Protein AF-P20044-F1 (afdb_monomer)

InterPro domains:
  IPR010985 Ribbon-helix-helix [SSF47598] (5-45)
  IPR013321 Arc-type ribbon-helix-helix [G3DSA:1.10.1220.10] (6-46)

Organism: Lactiplantibacillus plantarum (NCBI:txid1590)

pLDDT: mean 93.68, std 8.27, range [53.0, 98.5]

Radius of gyration: 12.81 Å; Cα contacts (8 Å, |Δi|>4): 13; chains: 1; bounding box: 26×27×32 Å

Mean predicted aligned error: 4.2 Å

Foldseek 3Di:
DPDDDDDDDDDDDDPVVVVVLVVVCVVVVHDSVRVVVVLVVVCVVVVHPDDD

Structure (mmCIF, N/CA/C/O backbone):
data_AF-P20044-F1
#
_entry.id   AF-P20044-F1
#
loop_
_atom_site.group_PDB
_atom_site.id
_atom_site.type_symbol
_atom_site.label_atom_id
_atom_site.labe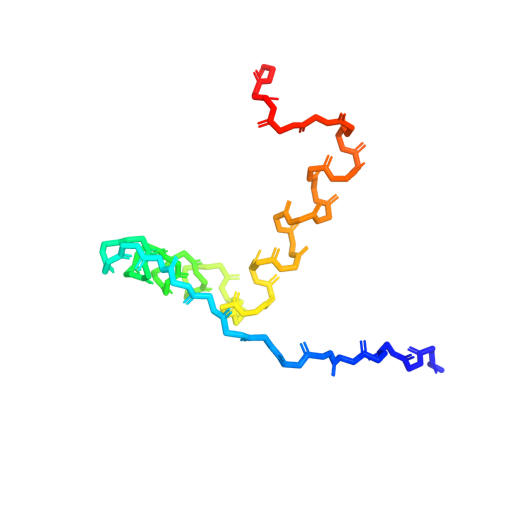l_alt_id
_atom_site.label_comp_id
_atom_site.label_asym_id
_atom_site.label_entity_id
_atom_site.label_seq_id
_atom_site.pdbx_PDB_ins_code
_atom_site.Cartn_x
_atom_site.Cartn_y
_atom_site.Cartn_z
_atom_site.occupancy
_atom_site.B_iso_or_equiv
_atom_site.auth_seq_id
_atom_site.auth_comp_id
_atom_site.auth_asym_id
_atom_site.auth_atom_id
_atom_site.pdbx_PDB_model_num
ATOM 1 N N . MET A 1 1 ? 4.497 -11.996 21.288 1.00 53.00 1 MET A N 1
ATOM 2 C CA . MET A 1 1 ? 4.395 -11.056 20.152 1.00 53.00 1 MET A CA 1
ATOM 3 C C . 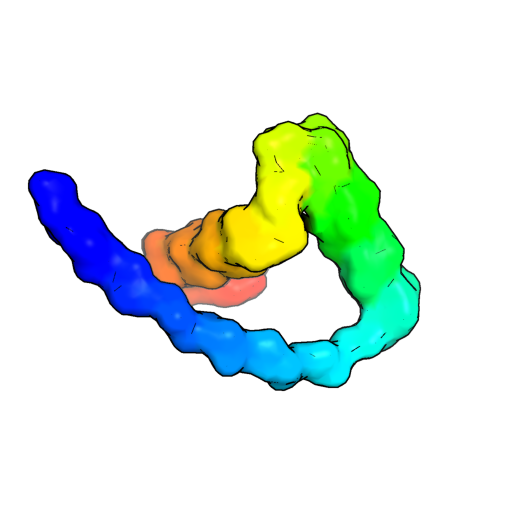MET A 1 1 ? 3.984 -11.884 18.953 1.00 53.00 1 MET A C 1
ATOM 5 O O . MET A 1 1 ? 4.637 -12.889 18.716 1.00 53.00 1 MET A O 1
ATOM 9 N N . VAL A 1 2 ? 2.879 -11.557 18.280 1.00 75.50 2 VAL A N 1
ATOM 10 C CA . VAL A 1 2 ? 2.527 -12.247 17.030 1.00 75.50 2 VAL A CA 1
ATOM 11 C C . VAL A 1 2 ? 3.480 -11.720 15.967 1.00 75.50 2 VAL A C 1
ATOM 13 O O . VAL A 1 2 ? 3.498 -10.519 15.698 1.00 75.50 2 VAL A O 1
ATOM 16 N N . GLU A 1 3 ? 4.335 -12.589 15.442 1.00 80.00 3 GLU A N 1
ATOM 17 C CA . GLU A 1 3 ? 5.255 -12.224 14.374 1.00 80.00 3 GLU A CA 1
ATOM 18 C C . GLU A 1 3 ? 4.445 -12.007 13.094 1.00 80.00 3 GLU A C 1
ATOM 20 O O . GLU A 1 3 ? 3.774 -12.913 12.604 1.00 80.00 3 GLU A O 1
ATOM 25 N N . VAL A 1 4 ? 4.447 -10.775 12.586 1.00 85.31 4 VAL A N 1
ATOM 2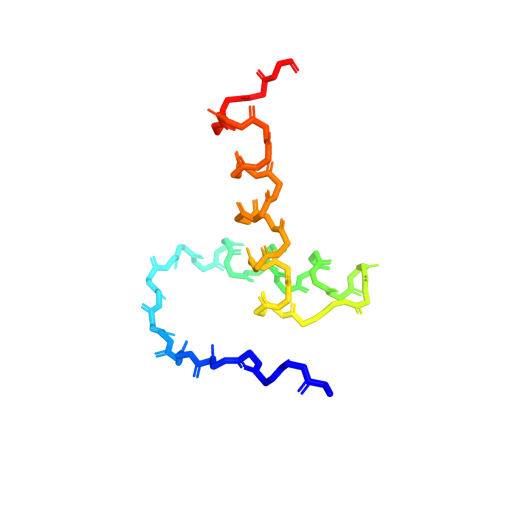6 C CA . VAL A 1 4 ? 3.784 -10.454 11.320 1.00 85.31 4 VAL A CA 1
ATOM 27 C C . VAL A 1 4 ? 4.774 -10.732 10.201 1.00 85.31 4 VAL A C 1
ATOM 29 O O . VAL A 1 4 ? 5.775 -10.023 10.062 1.00 85.31 4 VAL A O 1
ATOM 32 N N . GLU A 1 5 ? 4.492 -11.759 9.404 1.00 93.12 5 GLU A N 1
ATOM 33 C CA . GLU A 1 5 ? 5.288 -12.089 8.228 1.00 93.12 5 GLU A CA 1
ATOM 34 C C . GLU A 1 5 ? 5.256 -10.928 7.219 1.00 93.12 5 GLU A C 1
ATOM 36 O O . GLU A 1 5 ? 4.195 -10.414 6.858 1.00 93.12 5 GLU A O 1
ATOM 41 N N . LYS A 1 6 ? 6.435 -10.487 6.762 1.00 92.06 6 LYS A N 1
ATOM 42 C CA . LYS A 1 6 ? 6.576 -9.394 5.790 1.00 92.06 6 LYS A CA 1
ATOM 43 C C . LYS A 1 6 ? 7.104 -9.933 4.470 1.00 92.06 6 LYS A C 1
ATOM 45 O O . LYS A 1 6 ? 8.223 -10.434 4.405 1.00 92.06 6 LYS A O 1
ATOM 50 N N . LYS A 1 7 ? 6.351 -9.721 3.390 1.00 94.62 7 LYS A N 1
ATOM 51 C CA . LYS A 1 7 ? 6.803 -10.002 2.023 1.00 94.62 7 LYS A CA 1
ATOM 52 C C . LYS A 1 7 ? 7.270 -8.721 1.340 1.00 94.62 7 LYS A C 1
ATOM 54 O O . LYS A 1 7 ? 6.529 -7.743 1.261 1.00 94.62 7 LYS A O 1
ATOM 59 N N . LYS A 1 8 ? 8.497 -8.722 0.815 1.00 95.19 8 LYS A N 1
ATOM 60 C CA . LYS A 1 8 ? 9.001 -7.617 -0.011 1.00 95.19 8 LYS A CA 1
ATOM 61 C C . LYS A 1 8 ? 8.356 -7.696 -1.398 1.00 95.19 8 LYS A C 1
ATOM 63 O O . LYS A 1 8 ? 8.362 -8.758 -2.016 1.00 95.19 8 LYS A O 1
ATOM 68 N N . ILE A 1 9 ? 7.812 -6.580 -1.873 1.00 94.00 9 ILE A N 1
ATOM 69 C CA . ILE A 1 9 ? 7.191 -6.457 -3.198 1.00 94.00 9 ILE A CA 1
ATOM 70 C C . ILE A 1 9 ? 7.858 -5.327 -3.988 1.00 94.00 9 ILE A C 1
ATOM 72 O O . ILE A 1 9 ? 8.415 -4.402 -3.394 1.00 94.00 9 ILE A O 1
ATOM 76 N N . THR A 1 10 ? 7.773 -5.392 -5.316 1.00 95.19 10 THR A N 1
ATOM 77 C CA . THR A 1 10 ? 8.165 -4.302 -6.219 1.00 95.19 10 THR A CA 1
ATOM 78 C C . THR A 1 10 ? 6.903 -3.687 -6.8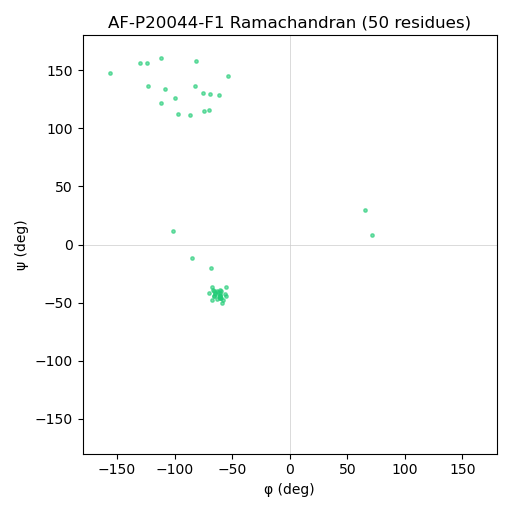10 1.00 95.19 10 THR A C 1
ATOM 80 O O . THR A 1 10 ? 6.018 -4.415 -7.254 1.00 95.19 10 THR A O 1
ATOM 83 N N . LEU A 1 11 ? 6.822 -2.356 -6.817 1.00 91.38 11 LEU A N 1
ATOM 84 C CA . LEU A 1 11 ? 5.716 -1.596 -7.398 1.00 91.38 11 LEU A CA 1
ATOM 85 C C . LEU A 1 11 ? 6.262 -0.633 -8.454 1.00 91.38 11 LEU A C 1
ATOM 87 O O . LEU A 1 11 ? 7.261 0.045 -8.214 1.00 91.38 11 LEU A O 1
ATOM 91 N N . SER A 1 12 ? 5.581 -0.544 -9.595 1.00 96.62 12 SER A N 1
ATOM 92 C CA . SER A 1 12 ? 5.823 0.488 -10.604 1.00 96.62 12 SER A CA 1
ATOM 93 C C . SER A 1 12 ? 4.817 1.616 -10.397 1.00 96.62 12 SER A C 1
ATOM 95 O O . SER A 1 12 ? 3.620 1.422 -10.589 1.00 96.62 12 SER A O 1
ATOM 97 N N . ILE A 1 13 ? 5.300 2.786 -9.987 1.00 95.75 13 ILE A N 1
ATOM 98 C CA . ILE A 1 13 ? 4.490 3.991 -9.768 1.00 95.75 13 ILE A CA 1
ATOM 99 C C . ILE A 1 13 ? 5.128 5.183 -10.488 1.00 95.75 13 ILE A C 1
ATOM 101 O O . ILE A 1 13 ? 6.341 5.163 -10.719 1.00 95.75 13 ILE A O 1
ATOM 105 N N . PRO A 1 14 ? 4.355 6.229 -10.835 1.00 98.38 14 PRO A N 1
ATOM 106 C CA . PRO A 1 14 ? 4.926 7.459 -11.367 1.00 98.38 14 PRO A CA 1
ATOM 107 C C . PRO A 1 14 ? 6.003 8.025 -10.435 1.00 98.38 14 PRO A C 1
ATOM 109 O O . PRO A 1 14 ? 5.877 7.956 -9.210 1.00 98.38 14 PRO A O 1
ATOM 112 N N . VAL A 1 15 ? 7.045 8.629 -11.012 1.00 97.62 15 VAL A N 1
ATOM 113 C CA . VAL A 1 15 ? 8.156 9.224 -10.246 1.00 97.62 15 VAL A CA 1
ATOM 114 C C . VAL A 1 15 ? 7.639 10.256 -9.242 1.00 97.62 15 VAL A C 1
ATOM 116 O O . VAL A 1 15 ? 8.029 10.236 -8.077 1.00 97.62 15 VAL A O 1
ATOM 119 N N . GLU A 1 16 ? 6.690 11.094 -9.664 1.00 98.25 16 GLU A N 1
ATOM 120 C CA . GLU A 1 16 ? 6.039 12.080 -8.798 1.00 98.25 16 GLU A CA 1
ATOM 121 C C . GLU A 1 16 ? 5.304 11.418 -7.621 1.0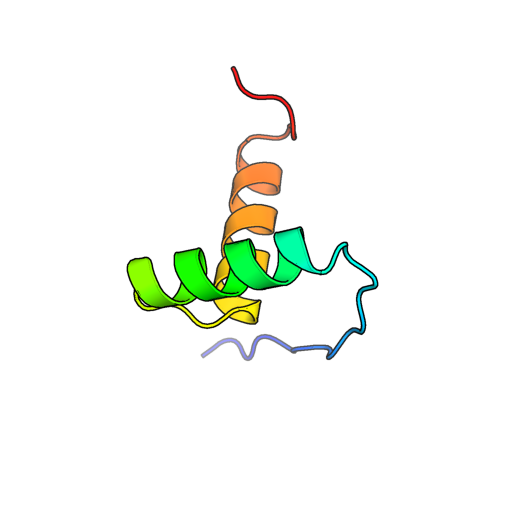0 98.25 16 GLU A C 1
ATOM 123 O O . GLU A 1 16 ? 5.361 11.899 -6.491 1.00 98.25 16 GLU A O 1
ATOM 128 N N . THR A 1 17 ? 4.648 10.278 -7.852 1.00 97.81 17 THR A N 1
ATOM 129 C CA . THR A 1 17 ? 3.974 9.520 -6.792 1.00 97.81 17 THR A CA 1
ATOM 130 C C . THR A 1 17 ? 4.975 8.960 -5.785 1.00 97.81 17 THR A C 1
ATOM 132 O O . THR A 1 17 ? 4.708 9.013 -4.586 1.00 97.81 17 THR A O 1
ATOM 135 N N . ASN A 1 18 ? 6.138 8.471 -6.234 1.00 97.12 18 ASN A N 1
ATOM 136 C CA . ASN A 1 18 ? 7.204 8.056 -5.318 1.00 97.12 18 ASN A CA 1
ATOM 137 C C . ASN A 1 18 ? 7.737 9.239 -4.491 1.00 97.12 18 ASN A C 1
ATOM 139 O O . ASN A 1 18 ? 7.950 9.080 -3.292 1.00 97.12 18 ASN A O 1
ATOM 143 N N . GLY A 1 19 ? 7.894 10.419 -5.102 1.00 98.06 19 GLY A N 1
ATOM 144 C CA . GLY A 1 19 ? 8.277 11.643 -4.388 1.00 98.06 19 GLY A CA 1
ATOM 145 C C . GLY A 1 19 ? 7.275 12.004 -3.288 1.00 98.06 19 GLY A C 1
ATOM 146 O O . GLY A 1 19 ? 7.650 12.131 -2.126 1.00 98.06 19 GLY A O 1
ATOM 147 N N . LYS A 1 20 ? 5.977 12.031 -3.618 1.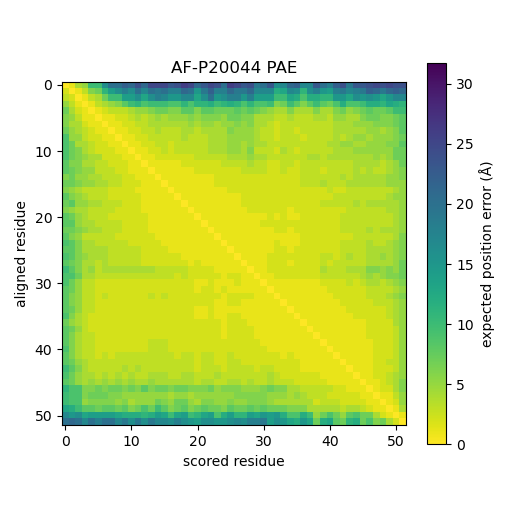00 98.31 20 LYS A N 1
ATOM 148 C CA . LYS A 1 20 ? 4.903 12.274 -2.638 1.00 98.31 20 LYS A CA 1
ATOM 149 C C . LYS A 1 20 ? 4.885 11.234 -1.517 1.00 98.31 20 LYS A C 1
ATOM 151 O O . LYS A 1 20 ? 4.661 11.588 -0.363 1.00 98.31 20 LYS A O 1
ATOM 156 N N . LEU A 1 21 ? 5.114 9.956 -1.834 1.00 97.69 21 LEU A N 1
ATOM 157 C CA . LEU A 1 21 ? 5.189 8.891 -0.830 1.00 97.69 21 LEU A CA 1
ATOM 158 C C . LEU A 1 21 ? 6.326 9.146 0.168 1.00 97.69 21 LEU A C 1
ATOM 160 O O . LEU A 1 21 ? 6.142 8.940 1.365 1.00 97.69 21 LEU A O 1
ATOM 164 N N . GLU A 1 22 ? 7.484 9.588 -0.316 1.00 97.81 22 GLU A N 1
ATOM 165 C CA . GLU A 1 22 ? 8.651 9.898 0.510 1.00 97.81 22 GLU A CA 1
ATOM 166 C C . GLU A 1 22 ? 8.418 11.118 1.406 1.00 97.81 22 GLU A C 1
ATOM 168 O O . GLU A 1 22 ? 8.610 11.025 2.619 1.00 97.81 22 GLU A O 1
ATOM 173 N N . GLU A 1 23 ? 7.904 12.212 0.842 1.00 98.50 23 GLU A N 1
ATOM 174 C CA . GLU A 1 23 ? 7.573 13.431 1.588 1.00 98.50 23 GLU A CA 1
ATOM 175 C C . GLU A 1 23 ? 6.521 13.179 2.674 1.00 98.50 23 GLU A C 1
ATOM 177 O O . GLU A 1 23 ? 6.687 13.607 3.817 1.00 98.50 23 GLU A O 1
ATOM 182 N N . LEU A 1 24 ? 5.444 12.456 2.346 1.00 98.50 24 LEU A N 1
ATOM 183 C CA . LEU A 1 24 ? 4.395 12.121 3.310 1.00 98.50 24 LEU A CA 1
ATOM 184 C C . LEU A 1 24 ? 4.925 11.194 4.405 1.00 98.50 24 LEU A C 1
ATOM 186 O O . LEU A 1 24 ? 4.652 11.428 5.581 1.00 98.50 24 LEU A O 1
ATOM 190 N N . ALA A 1 25 ? 5.704 10.171 4.044 1.00 98.38 25 ALA A N 1
ATOM 191 C CA . ALA A 1 25 ? 6.305 9.273 5.023 1.00 98.38 25 ALA A CA 1
ATOM 192 C C . ALA A 1 25 ? 7.187 10.056 6.009 1.00 98.38 25 ALA A C 1
ATOM 194 O O . ALA A 1 25 ? 7.009 9.925 7.219 1.00 98.38 25 ALA A O 1
ATOM 195 N N . GLN A 1 26 ? 8.053 10.944 5.512 1.00 98.19 26 GLN A N 1
ATOM 196 C CA . GLN A 1 26 ? 8.901 11.782 6.359 1.00 98.19 26 GLN A CA 1
ATOM 197 C C . GLN A 1 26 ? 8.081 12.739 7.233 1.00 98.19 26 GLN A C 1
ATOM 199 O O . GLN A 1 26 ? 8.313 12.811 8.440 1.00 98.19 26 GLN A O 1
ATOM 204 N N . LYS A 1 27 ? 7.099 13.438 6.649 1.00 98.50 27 LYS A N 1
ATOM 205 C CA . LYS A 1 27 ? 6.242 14.402 7.356 1.00 98.50 27 LYS A CA 1
ATOM 206 C C . LYS A 1 27 ? 5.534 13.784 8.561 1.00 98.50 27 LYS A C 1
ATOM 208 O O . LYS A 1 27 ? 5.368 14.457 9.574 1.00 98.50 27 LYS A O 1
ATOM 213 N N . TYR A 1 28 ? 5.122 12.523 8.453 1.00 97.75 28 TYR A N 1
ATOM 214 C CA . TYR A 1 28 ? 4.398 11.813 9.509 1.00 97.75 28 TYR A CA 1
ATOM 215 C C . TYR A 1 28 ? 5.276 10.850 10.325 1.00 97.75 28 TYR A C 1
ATOM 217 O O . TYR A 1 28 ? 4.744 10.052 11.093 1.00 97.75 28 TYR A O 1
ATOM 225 N N . GLY A 1 29 ? 6.608 10.907 10.188 1.00 97.56 29 GLY A N 1
ATOM 226 C CA . GLY A 1 29 ? 7.527 10.068 10.968 1.00 97.56 29 GLY A CA 1
ATOM 227 C C . GLY A 1 29 ? 7.403 8.568 10.674 1.00 97.56 29 GLY A C 1
ATOM 228 O O . GLY A 1 29 ? 7.627 7.739 11.554 1.00 97.56 29 GLY A O 1
ATOM 229 N N . MET A 1 30 ? 7.021 8.207 9.448 1.00 97.25 30 MET A N 1
ATOM 230 C CA . MET A 1 30 ? 6.818 6.831 8.998 1.00 97.25 30 MET A CA 1
ATOM 231 C C . MET A 1 30 ? 7.870 6.404 7.971 1.00 97.25 30 MET A C 1
ATOM 233 O O . MET A 1 30 ? 8.496 7.210 7.287 1.00 97.25 30 MET A O 1
ATOM 237 N N . THR A 1 31 ? 8.027 5.092 7.806 1.00 96.94 31 THR A N 1
ATOM 238 C CA . THR A 1 31 ? 8.711 4.530 6.633 1.00 96.94 31 THR A CA 1
ATOM 239 C C . THR A 1 31 ? 7.753 4.472 5.442 1.00 96.94 31 THR A C 1
ATOM 241 O O . THR A 1 31 ? 6.537 4.395 5.627 1.00 96.94 31 THR A O 1
ATOM 244 N N . LYS A 1 32 ? 8.279 4.426 4.209 1.00 96.62 32 LYS A N 1
ATOM 245 C CA . LYS A 1 32 ? 7.452 4.276 2.993 1.00 96.62 32 LYS A CA 1
ATOM 246 C C . LYS A 1 32 ? 6.555 3.033 3.052 1.00 96.62 32 LYS A C 1
ATOM 248 O O . LYS A 1 32 ? 5.368 3.114 2.752 1.00 96.62 32 LYS A O 1
ATOM 253 N N . SER A 1 33 ? 7.096 1.897 3.496 1.00 96.00 33 SER A N 1
ATOM 254 C CA . SER A 1 33 ? 6.318 0.665 3.683 1.00 96.00 33 SER A CA 1
ATOM 255 C C . SER A 1 33 ? 5.292 0.785 4.812 1.00 96.00 33 SER A C 1
ATOM 257 O O . SER A 1 33 ? 4.187 0.269 4.672 1.00 96.00 33 SER A O 1
ATOM 259 N N . GLY A 1 34 ? 5.620 1.493 5.897 1.00 96.19 34 GLY A N 1
ATOM 260 C CA . GLY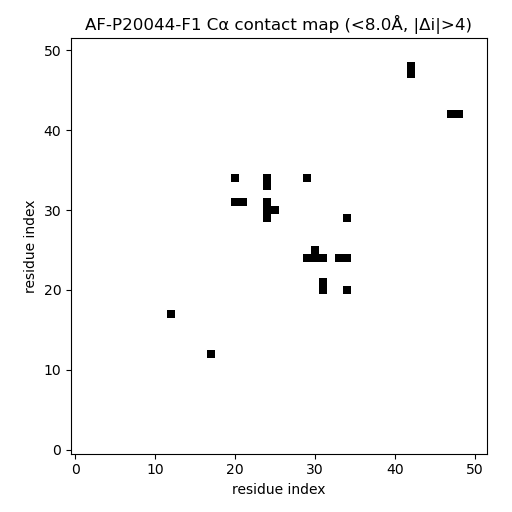 A 1 34 ? 4.681 1.796 6.978 1.00 96.19 34 GLY A CA 1
ATOM 261 C C . GLY A 1 34 ? 3.489 2.626 6.501 1.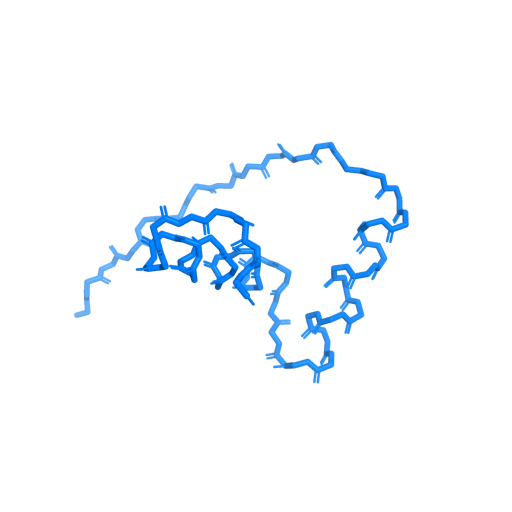00 96.19 34 GLY A C 1
ATOM 262 O O . GLY A 1 34 ? 2.352 2.278 6.807 1.00 96.19 34 GLY A O 1
ATOM 263 N N . LEU A 1 35 ? 3.736 3.656 5.687 1.00 97.38 35 LEU A N 1
ATOM 264 C CA . LEU A 1 35 ? 2.681 4.488 5.111 1.00 97.38 35 LEU A CA 1
ATOM 265 C C . LEU A 1 35 ? 1.796 3.695 4.137 1.00 97.38 35 LEU A C 1
ATOM 267 O O . LEU A 1 35 ? 0.575 3.778 4.223 1.00 97.38 35 LEU A O 1
ATOM 271 N N . VAL A 1 36 ? 2.382 2.873 3.259 1.00 96.50 36 VAL A N 1
ATOM 272 C CA . VAL A 1 36 ? 1.600 1.991 2.371 1.00 96.50 36 VAL A CA 1
ATOM 273 C C . VAL A 1 36 ? 0.725 1.033 3.185 1.00 96.50 36 VAL A C 1
ATOM 275 O O . VAL A 1 36 ? -0.467 0.923 2.912 1.00 96.50 36 VAL A O 1
ATOM 278 N N . ASN A 1 37 ? 1.281 0.394 4.218 1.00 96.19 37 ASN A N 1
ATOM 279 C CA . ASN A 1 37 ? 0.531 -0.499 5.103 1.00 96.19 37 ASN A CA 1
ATOM 280 C C . ASN A 1 37 ? -0.620 0.228 5.819 1.00 96.19 37 ASN A C 1
ATOM 282 O O . ASN A 1 37 ? -1.735 -0.282 5.878 1.00 96.19 37 ASN A O 1
ATOM 286 N N . PHE A 1 38 ? -0.369 1.438 6.322 1.00 96.50 38 PHE A N 1
ATOM 287 C CA . PHE A 1 38 ? -1.385 2.268 6.967 1.00 96.50 38 PHE A CA 1
ATOM 288 C C . PHE A 1 38 ? -2.539 2.618 6.017 1.00 96.50 38 PHE A C 1
ATOM 290 O O . PHE A 1 38 ? -3.701 2.478 6.387 1.00 96.50 38 PHE A O 1
ATOM 297 N N . LEU A 1 39 ? -2.235 3.027 4.782 1.00 95.69 39 LEU A N 1
ATOM 298 C CA . LEU A 1 39 ? -3.254 3.362 3.784 1.00 95.69 39 LEU A CA 1
ATOM 299 C C . LEU A 1 39 ? -4.090 2.143 3.374 1.00 95.69 39 LEU A C 1
ATOM 301 O O . LEU A 1 39 ? -5.308 2.254 3.270 1.00 95.69 39 LEU A O 1
ATOM 305 N N . VAL A 1 40 ? -3.458 0.979 3.182 1.00 95.88 40 VAL A N 1
ATOM 306 C CA . VAL A 1 40 ? -4.173 -0.272 2.876 1.00 95.88 40 VAL A CA 1
ATOM 307 C C . VAL A 1 40 ? -5.129 -0.643 4.009 1.00 95.88 40 VAL A C 1
ATOM 309 O O . VAL A 1 40 ? -6.286 -0.960 3.743 1.00 95.88 40 VAL A O 1
ATOM 312 N N . ASN A 1 41 ? -4.683 -0.546 5.264 1.00 96.12 41 ASN A N 1
ATOM 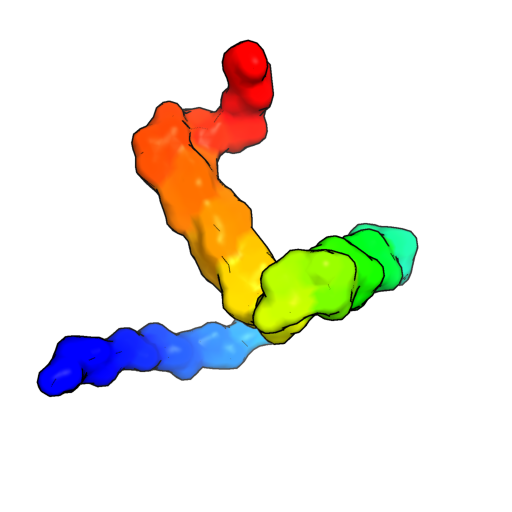313 C CA . ASN A 1 41 ? -5.524 -0.869 6.416 1.00 96.12 41 ASN A CA 1
ATOM 314 C C . ASN A 1 41 ? -6.689 0.111 6.585 1.00 96.12 41 ASN A C 1
ATOM 316 O O . ASN A 1 41 ? -7.795 -0.336 6.860 1.00 96.12 41 ASN A O 1
ATOM 320 N N . GLN A 1 42 ? -6.483 1.412 6.348 1.00 95.25 42 GLN A N 1
ATOM 321 C CA . GLN A 1 42 ? -7.582 2.385 6.373 1.00 95.25 42 GLN A CA 1
ATOM 322 C C . GLN A 1 42 ? -8.661 2.066 5.335 1.00 95.25 42 GLN A C 1
ATOM 324 O O . GLN A 1 42 ? -9.846 2.122 5.643 1.00 95.25 42 GLN A O 1
ATOM 329 N N . VAL A 1 43 ? -8.265 1.713 4.108 1.00 96.44 43 VAL A N 1
ATOM 330 C CA . VAL A 1 43 ? -9.217 1.313 3.060 1.00 96.44 43 VAL A CA 1
ATOM 331 C C . VAL A 1 43 ? -9.941 0.023 3.439 1.00 96.44 43 VAL A C 1
ATOM 333 O O . VAL A 1 43 ? -11.150 -0.082 3.235 1.00 96.44 43 VAL A O 1
ATOM 336 N N . ALA A 1 44 ? -9.217 -0.957 3.982 1.00 96.31 44 ALA A N 1
ATOM 337 C CA . ALA A 1 44 ? -9.805 -2.220 4.415 1.00 96.31 44 ALA A CA 1
ATOM 338 C C . ALA A 1 44 ? -10.832 -2.013 5.541 1.00 96.31 44 ALA A C 1
ATOM 340 O O . ALA A 1 44 ? -11.900 -2.616 5.502 1.00 96.31 44 ALA A O 1
ATOM 341 N N . GLU A 1 45 ? -10.536 -1.133 6.499 1.00 95.94 45 GLU A N 1
ATOM 342 C CA . GLU A 1 45 ? -11.431 -0.780 7.605 1.00 95.94 45 GLU A CA 1
ATOM 343 C C . GLU A 1 45 ? -12.647 0.030 7.133 1.00 95.94 45 GLU A C 1
ATOM 345 O O . GLU A 1 45 ? -13.773 -0.254 7.535 1.00 95.94 45 GLU A O 1
ATOM 350 N N . ALA A 1 46 ? -12.447 0.989 6.225 1.00 95.69 46 ALA A N 1
ATOM 351 C CA . ALA A 1 46 ? -13.533 1.771 5.637 1.00 95.69 46 ALA A CA 1
ATOM 352 C C . ALA A 1 46 ? -14.440 0.941 4.707 1.00 95.69 46 ALA A C 1
ATOM 354 O O . ALA A 1 46 ? -15.559 1.351 4.401 1.00 95.69 46 ALA A O 1
ATOM 355 N N . GLY A 1 47 ? -13.952 -0.200 4.207 1.00 96.19 47 GLY A N 1
ATOM 356 C CA . GLY A 1 47 ? -14.657 -1.052 3.247 1.00 96.19 47 GLY A CA 1
ATOM 357 C C . GLY A 1 47 ? -14.763 -0.457 1.837 1.00 96.19 47 GLY A C 1
ATOM 358 O O . GLY A 1 47 ? -15.463 -1.007 0.989 1.00 96.19 47 GLY A O 1
ATOM 359 N N . THR A 1 48 ? -14.088 0.665 1.562 1.00 94.31 48 THR A N 1
ATOM 360 C CA . THR A 1 48 ? -14.119 1.347 0.263 1.00 94.31 48 THR A CA 1
ATOM 361 C C . THR A 1 48 ? -12.873 2.205 0.031 1.00 94.31 48 THR A C 1
ATOM 363 O O . THR A 1 48 ? -12.305 2.772 0.961 1.00 94.31 48 THR A O 1
ATOM 366 N N . ILE A 1 49 ? -12.452 2.320 -1.235 1.00 94.50 49 ILE A N 1
ATOM 367 C CA . ILE A 1 49 ? -11.384 3.241 -1.676 1.00 94.50 49 ILE A CA 1
ATOM 368 C C . ILE A 1 49 ? -11.898 4.656 -1.975 1.00 94.50 49 ILE A C 1
ATOM 370 O O . ILE A 1 49 ? -11.104 5.570 -2.201 1.00 94.50 49 ILE A O 1
ATOM 374 N N . TYR A 1 50 ? -13.217 4.837 -2.044 1.00 92.56 50 TYR A N 1
ATOM 375 C CA . TYR A 1 50 ? -13.825 6.121 -2.372 1.00 92.56 50 TYR A CA 1
ATOM 376 C C . TYR A 1 50 ? -13.900 7.005 -1.126 1.00 92.56 50 TYR A C 1
ATOM 378 O O . TYR A 1 50 ? -14.282 6.538 -0.054 1.00 92.56 50 TYR A O 1
ATOM 386 N N . ARG A 1 51 ? -13.549 8.291 -1.268 1.00 77.50 51 ARG A N 1
ATOM 387 C CA . ARG A 1 51 ? -13.757 9.273 -0.195 1.00 77.50 51 ARG A CA 1
ATOM 388 C C . ARG A 1 51 ? -15.257 9.510 -0.034 1.00 77.50 51 ARG A C 1
ATOM 390 O O . ARG A 1 51 ? -15.927 9.760 -1.036 1.00 77.50 51 ARG A O 1
ATOM 397 N N . GLN A 1 52 ? -15.737 9.418 1.201 1.00 69.31 52 GLN A N 1
ATOM 398 C CA . GLN A 1 52 ? -17.045 9.943 1.590 1.00 69.31 52 GLN A CA 1
ATOM 399 C C . GLN A 1 52 ? -16.937 11.430 1.923 1.00 69.31 52 GLN A C 1
ATOM 401 O O . GLN A 1 52 ? -15.835 11.854 2.347 1.00 69.31 52 GLN A O 1
#

Sequence (52 aa):
MVEVEKKKITLSIPVETNGKLEELAQKYGMTKSGLVNFLVNQVAEAGTIYRQ

Nearest PDB structures (foldseek):
  6zxf-assembly1_J  TM=4.635E-01  e=7.802E+00  Homo sapiens

Solvent-accessible surface area (backbone atoms only — not comparable to full-atom values): 3424 Å² total; per-residue (Å²): 131,86,82,77,88,81,82,91,80,87,82,93,71,57,70,67,56,53,50,51,44,50,53,52,13,58,76,69,78,41,49,59,68,52,46,52,52,50,54,53,49,51,30,62,71,67,72,44,89,71,87,129

Secondary structure (DSSP, 8-state):
--------------HHHHHHHHHHHHHTT--HHHHHHHHHHHHHHHT-SS--